Protein AF-A0A958UXH5-F1 (afdb_monomer_lite)

Structure (mmCIF, N/CA/C/O backbone):
data_AF-A0A958UXH5-F1
#
_entry.id   AF-A0A958UXH5-F1
#
loop_
_atom_site.group_PDB
_atom_site.id
_atom_site.type_symbol
_atom_site.label_atom_id
_atom_site.label_alt_id
_atom_site.label_comp_id
_atom_site.label_asym_id
_atom_site.label_entity_id
_atom_site.label_seq_id
_atom_site.pdbx_PDB_ins_code
_atom_site.Cartn_x
_atom_site.Cartn_y
_atom_site.Cartn_z
_atom_site.occupancy
_atom_site.B_iso_or_equiv
_atom_site.auth_seq_id
_atom_site.auth_comp_id
_atom_site.auth_asym_id
_atom_site.auth_atom_id
_atom_site.pdbx_PDB_model_num
ATOM 1 N N . MET A 1 1 ? 35.566 27.614 -68.441 1.00 49.62 1 MET A N 1
ATOM 2 C CA . MET A 1 1 ? 35.563 27.279 -67.000 1.00 49.62 1 MET A CA 1
ATOM 3 C C . MET A 1 1 ? 34.135 26.910 -66.611 1.00 49.62 1 MET A C 1
ATOM 5 O O . MET A 1 1 ? 33.295 27.803 -66.669 1.00 49.62 1 MET A O 1
ATOM 9 N N . PRO A 1 2 ? 33.798 25.640 -66.321 1.00 43.41 2 PRO A N 1
ATOM 10 C CA . PRO A 1 2 ? 32.441 25.297 -65.906 1.00 43.41 2 PRO A CA 1
ATOM 11 C C . PRO A 1 2 ? 32.243 25.670 -64.429 1.00 43.41 2 PRO A C 1
ATOM 13 O O . PRO A 1 2 ? 33.078 25.351 -63.585 1.00 43.41 2 PRO A O 1
ATOM 16 N N . ARG A 1 3 ? 31.158 26.390 -64.124 1.00 50.62 3 ARG A N 1
ATOM 17 C CA . ARG A 1 3 ? 30.741 26.720 -62.754 1.00 50.62 3 ARG A CA 1
ATOM 18 C C . ARG A 1 3 ? 29.982 25.526 -62.173 1.00 50.62 3 ARG A C 1
ATOM 20 O O . ARG A 1 3 ? 28.962 25.128 -62.726 1.00 50.62 3 ARG A O 1
ATOM 27 N N . PHE A 1 4 ? 30.488 24.961 -61.082 1.00 46.62 4 PHE A N 1
ATOM 28 C CA . PHE A 1 4 ? 29.853 23.871 -60.344 1.00 46.62 4 PHE A CA 1
ATOM 29 C C . PHE A 1 4 ? 28.930 24.479 -59.278 1.00 46.62 4 PHE A C 1
ATOM 31 O O . PHE A 1 4 ? 29.410 25.046 -58.299 1.00 46.62 4 PHE A O 1
ATOM 38 N N . ASN A 1 5 ? 27.612 24.427 -59.489 1.00 50.75 5 ASN A N 1
ATOM 39 C CA . ASN A 1 5 ? 26.636 24.825 -58.472 1.00 50.75 5 ASN A CA 1
ATOM 40 C C . ASN A 1 5 ? 26.414 23.647 -57.518 1.00 50.75 5 ASN A C 1
ATOM 42 O O . ASN A 1 5 ? 25.750 22.673 -57.871 1.00 50.75 5 ASN A O 1
ATOM 46 N N . LEU A 1 6 ? 26.969 23.746 -56.312 1.00 53.22 6 LEU A N 1
ATOM 47 C CA . LEU A 1 6 ? 26.721 22.801 -55.230 1.00 53.22 6 LEU A CA 1
ATOM 48 C C . LEU A 1 6 ? 25.401 23.174 -54.532 1.00 53.22 6 LEU A C 1
ATOM 50 O O . LEU A 1 6 ? 25.359 24.094 -53.720 1.00 53.22 6 LEU A O 1
ATOM 54 N N . LEU A 1 7 ? 24.317 22.474 -54.868 1.00 61.28 7 LEU A N 1
ATOM 55 C CA . LEU A 1 7 ? 23.075 22.484 -54.090 1.00 61.28 7 LEU A CA 1
ATOM 56 C C . LEU A 1 7 ? 23.259 21.562 -52.879 1.00 61.28 7 LEU A C 1
ATOM 58 O O . LEU A 1 7 ? 23.369 20.348 -53.034 1.00 61.28 7 LEU A O 1
ATOM 62 N N . LEU A 1 8 ? 23.320 22.146 -51.682 1.00 53.69 8 LEU A N 1
ATOM 63 C CA . LEU A 1 8 ? 23.383 21.420 -50.416 1.00 53.69 8 LEU A CA 1
ATOM 64 C C . LEU A 1 8 ? 21.949 21.042 -49.993 1.00 53.69 8 LEU A C 1
ATOM 66 O O . LEU A 1 8 ? 21.156 21.949 -49.730 1.00 53.69 8 LEU A O 1
ATOM 70 N N . PRO A 1 9 ? 21.567 19.753 -49.926 1.00 55.31 9 PRO A N 1
ATOM 71 C CA . PRO A 1 9 ? 20.266 19.385 -49.391 1.00 55.31 9 PRO A CA 1
ATOM 72 C C . PRO A 1 9 ? 20.286 19.614 -47.877 1.00 55.31 9 PRO A C 1
ATOM 74 O O . PRO A 1 9 ? 21.086 19.018 -47.154 1.00 55.31 9 PRO A O 1
ATOM 77 N N . LEU A 1 10 ? 19.405 20.491 -47.394 1.00 60.16 10 LEU A N 1
ATOM 78 C CA . LEU A 1 10 ? 19.125 20.640 -45.970 1.00 60.16 10 LEU A CA 1
ATOM 79 C C . LEU A 1 10 ? 18.370 19.380 -45.517 1.00 60.16 10 LEU A C 1
ATOM 81 O O . LEU A 1 10 ? 17.145 19.305 -45.594 1.00 60.16 10 LEU A O 1
ATOM 85 N N . PHE A 1 11 ? 19.106 18.355 -45.089 1.00 55.59 11 PHE A N 1
ATOM 86 C CA . PHE A 1 11 ? 18.525 17.241 -44.350 1.00 55.59 11 PHE A CA 1
ATOM 87 C C . PHE A 1 11 ? 18.108 17.769 -42.978 1.00 55.59 11 PHE A C 1
ATOM 89 O O . PHE A 1 11 ? 18.912 17.848 -42.053 1.00 55.59 11 PHE A O 1
ATOM 96 N N . PHE A 1 12 ? 16.843 18.172 -42.859 1.00 57.16 12 PHE A N 1
ATOM 97 C CA . PHE A 1 12 ? 16.210 18.399 -41.568 1.00 57.16 12 PHE A CA 1
ATOM 98 C C . PHE A 1 12 ? 16.009 17.022 -40.934 1.00 57.16 12 PHE A C 1
ATOM 100 O O . PHE A 1 12 ? 15.017 16.341 -41.181 1.00 57.16 12 PHE A O 1
ATOM 107 N N . THR A 1 13 ? 17.014 16.551 -40.200 1.00 53.03 13 THR A N 1
ATOM 108 C CA . THR A 1 13 ? 16.894 15.368 -39.353 1.00 53.03 13 THR A CA 1
ATOM 109 C C . THR A 1 13 ? 15.862 15.677 -38.282 1.00 53.03 13 THR A C 1
ATOM 111 O O . THR A 1 13 ? 16.102 16.504 -37.403 1.00 53.03 13 THR A O 1
ATOM 114 N N . TRP A 1 14 ? 14.705 15.029 -38.366 1.00 54.44 14 TRP A N 1
ATOM 115 C CA . TRP A 1 14 ? 13.745 14.994 -37.276 1.00 54.44 14 TRP A CA 1
ATOM 116 C C . TRP A 1 14 ? 14.419 14.233 -36.136 1.00 54.44 14 TRP A C 1
ATOM 118 O O . TRP A 1 14 ? 14.526 13.009 -36.177 1.00 54.44 14 TRP A O 1
ATOM 128 N N . ALA A 1 15 ? 14.953 14.957 -35.155 1.00 57.38 15 ALA A N 1
ATOM 129 C CA . ALA A 1 15 ? 15.371 14.350 -33.906 1.00 57.38 15 ALA A CA 1
ATOM 130 C C . ALA A 1 15 ? 14.108 13.799 -33.230 1.00 57.38 15 ALA A C 1
ATOM 132 O O . ALA A 1 15 ? 13.301 14.556 -32.691 1.00 57.38 15 ALA A O 1
ATOM 133 N N . LEU A 1 16 ? 13.904 12.483 -33.309 1.00 56.59 16 LEU A N 1
ATOM 134 C CA . LEU A 1 16 ? 12.972 11.778 -32.438 1.00 56.59 16 LEU A CA 1
ATOM 135 C C . LEU A 1 16 ? 13.601 11.782 -31.046 1.00 56.59 16 LEU A C 1
ATOM 137 O O . LEU A 1 16 ? 14.365 10.888 -30.692 1.00 56.59 16 LEU A O 1
ATOM 141 N N . PHE A 1 17 ? 13.342 12.831 -30.274 1.00 62.50 17 PHE A N 1
ATOM 142 C CA . PHE A 1 17 ? 13.563 12.760 -28.840 1.00 62.50 17 PHE A CA 1
ATOM 143 C C . PHE A 1 17 ? 12.568 11.726 -28.309 1.00 62.50 17 PHE A C 1
ATOM 145 O O . PHE A 1 17 ? 11.362 11.964 -28.356 1.00 62.50 17 PHE A O 1
ATOM 152 N N . ALA A 1 18 ? 13.052 10.569 -27.857 1.00 62.84 18 ALA A N 1
ATOM 153 C CA . ALA A 1 18 ? 12.250 9.711 -26.998 1.00 62.84 18 ALA A CA 1
ATOM 154 C C . ALA A 1 18 ? 11.927 10.538 -25.744 1.00 62.84 18 ALA A C 1
ATOM 156 O O . ALA A 1 18 ? 12.829 10.881 -24.981 1.00 62.84 18 ALA A O 1
ATOM 157 N N . GLN A 1 19 ? 10.675 10.971 -25.602 1.00 81.69 19 GLN A N 1
ATOM 158 C CA . GLN A 1 19 ? 10.204 11.555 -24.352 1.00 81.69 19 GLN A CA 1
ATOM 159 C C . GLN A 1 19 ? 9.716 10.414 -23.470 1.00 81.69 19 GLN A C 1
ATOM 161 O O . GLN A 1 19 ? 8.829 9.679 -23.908 1.00 81.69 19 GLN A O 1
ATOM 166 N N . ASN A 1 20 ? 10.286 10.309 -22.264 1.00 87.62 20 ASN A N 1
ATOM 167 C CA . ASN A 1 20 ? 9.786 9.411 -21.227 1.00 87.62 20 ASN A CA 1
ATOM 168 C C . ASN A 1 20 ? 8.326 9.751 -20.951 1.00 87.62 20 ASN A C 1
ATOM 170 O O . ASN A 1 20 ? 8.018 10.927 -20.713 1.00 87.62 20 ASN A O 1
ATOM 174 N N . GLN A 1 21 ? 7.436 8.770 -20.990 1.00 93.56 21 GLN A N 1
ATOM 175 C CA . GLN A 1 21 ? 6.051 8.991 -20.590 1.00 93.56 21 GLN A CA 1
ATOM 176 C C . GLN A 1 21 ? 5.919 8.687 -19.094 1.00 93.56 21 GLN A C 1
ATOM 178 O O . GLN A 1 21 ? 6.621 7.825 -18.583 1.00 93.56 21 GLN A O 1
ATOM 183 N N . PRO A 1 22 ? 5.129 9.463 -18.329 1.00 93.88 22 PRO A N 1
ATOM 184 C CA . PRO A 1 22 ? 4.923 9.152 -16.925 1.00 93.88 22 PRO A CA 1
ATOM 185 C C . PRO A 1 22 ? 3.925 7.994 -16.776 1.00 93.88 22 PRO A C 1
ATOM 187 O O . PRO A 1 22 ? 2.955 7.921 -17.546 1.00 93.88 22 PRO A O 1
ATOM 190 N N . PRO A 1 23 ? 4.068 7.174 -15.726 1.00 97.19 23 PRO A N 1
ATOM 191 C CA . PRO A 1 23 ? 3.129 6.104 -15.440 1.00 97.19 23 PRO A CA 1
ATOM 192 C C . PRO A 1 23 ? 1.756 6.659 -15.055 1.00 97.19 23 PRO A C 1
ATOM 194 O O . PRO A 1 23 ? 1.618 7.694 -14.396 1.00 97.19 23 PRO A O 1
ATOM 197 N N . VAL A 1 24 ? 0.711 5.915 -15.408 1.00 98.06 24 VAL A N 1
ATOM 198 C CA . VAL A 1 24 ? -0.672 6.179 -15.012 1.00 98.06 24 VAL A CA 1
ATOM 199 C C . VAL A 1 24 ? -1.095 5.165 -13.956 1.00 98.06 24 VAL A C 1
ATOM 201 O O . VAL A 1 24 ? -1.202 3.968 -14.226 1.00 98.06 24 VAL A O 1
ATOM 204 N N . VAL A 1 25 ? -1.391 5.659 -12.753 1.00 98.31 25 VAL A N 1
ATOM 205 C CA . VAL A 1 25 ? -1.928 4.858 -11.646 1.00 98.31 25 VAL A CA 1
ATOM 206 C C . VAL A 1 25 ? -3.446 4.981 -11.625 1.00 98.31 25 VAL A C 1
ATOM 208 O O . VAL A 1 25 ? -3.998 6.079 -11.557 1.00 98.31 25 VAL A O 1
ATOM 211 N N . THR A 1 26 ? -4.134 3.845 -11.657 1.00 98.19 26 THR A N 1
ATOM 212 C CA . THR A 1 26 ? -5.593 3.778 -11.544 1.00 98.19 26 THR A CA 1
ATOM 213 C C . THR A 1 26 ? -5.981 2.812 -10.444 1.00 98.19 26 THR A C 1
ATOM 215 O O . THR A 1 26 ? -5.372 1.760 -10.281 1.00 98.19 26 THR A O 1
ATOM 218 N N . GLY A 1 27 ? -7.014 3.158 -9.686 1.00 96.69 27 GLY A N 1
ATOM 219 C CA . GLY A 1 27 ? -7.553 2.275 -8.670 1.00 96.69 27 GLY A CA 1
ATOM 220 C C . GLY A 1 27 ? -8.963 2.671 -8.282 1.00 96.69 27 GLY A C 1
ATOM 221 O O . GLY A 1 27 ? -9.361 3.831 -8.409 1.00 96.69 27 GLY A O 1
ATOM 222 N N . SER A 1 28 ? -9.730 1.695 -7.820 1.00 96.56 28 SER A N 1
ATOM 223 C CA . SER A 1 28 ? -11.063 1.916 -7.279 1.00 96.56 28 SER A CA 1
ATOM 224 C C . SER A 1 28 ? -11.295 1.071 -6.032 1.00 96.56 28 SER A C 1
ATOM 226 O O . SER A 1 28 ? -10.590 0.101 -5.753 1.00 96.56 28 SER A O 1
ATOM 228 N N . GLY A 1 29 ? -12.294 1.486 -5.264 1.00 92.81 29 GLY A N 1
ATOM 229 C CA . GLY A 1 29 ? -12.713 0.855 -4.023 1.00 92.81 29 GLY A CA 1
ATOM 230 C C . GLY A 1 29 ? -14.154 1.253 -3.734 1.00 92.81 29 GLY A C 1
ATOM 231 O O . GLY A 1 29 ? -14.974 1.244 -4.647 1.00 92.81 29 GLY A O 1
ATOM 232 N N . ASN A 1 30 ? -14.435 1.673 -2.498 1.00 93.62 30 ASN A N 1
ATOM 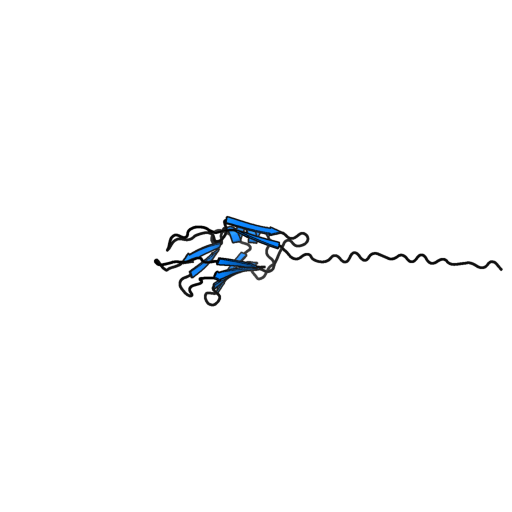233 C CA . ASN A 1 30 ? -15.769 1.975 -1.951 1.00 93.62 30 ASN A CA 1
ATOM 234 C C . ASN A 1 30 ? -16.508 0.742 -1.413 1.00 93.62 30 ASN A C 1
ATOM 236 O O . ASN A 1 30 ? -17.564 0.339 -1.897 1.00 93.62 30 ASN A O 1
ATOM 240 N N . GLN A 1 31 ? -15.914 0.138 -0.389 1.00 96.75 31 GLN A N 1
ATOM 241 C CA . GLN A 1 31 ? -16.443 -1.036 0.294 1.00 96.75 31 GLN A CA 1
ATOM 242 C C . GLN A 1 31 ? -16.945 -0.643 1.688 1.00 96.75 31 GLN A C 1
ATOM 244 O O . GLN A 1 31 ? -16.408 0.273 2.312 1.00 96.75 31 GLN A O 1
ATOM 249 N N . ALA A 1 32 ? -17.954 -1.352 2.195 1.00 97.25 32 ALA A N 1
ATOM 250 C CA . ALA A 1 32 ? -18.385 -1.195 3.579 1.00 97.25 32 ALA A CA 1
ATOM 251 C C . ALA A 1 32 ? -17.357 -1.832 4.525 1.00 97.25 32 ALA A C 1
ATOM 253 O O . ALA A 1 32 ? -16.949 -2.974 4.323 1.00 97.25 32 ALA A O 1
ATOM 254 N N . TYR A 1 33 ? -16.959 -1.102 5.566 1.00 97.50 33 TYR A N 1
ATOM 255 C CA . TYR A 1 33 ? -15.999 -1.582 6.556 1.00 97.50 33 TYR A CA 1
ATOM 256 C C . TYR A 1 33 ? -16.708 -2.105 7.809 1.00 97.50 33 TYR A C 1
ATOM 258 O O . TYR A 1 33 ? -17.522 -1.399 8.407 1.00 97.50 33 TYR A O 1
ATOM 266 N N . CYS A 1 34 ? -16.367 -3.324 8.230 1.00 97.19 34 CYS A N 1
ATOM 267 C CA . CYS A 1 34 ? -16.766 -3.863 9.526 1.00 97.19 34 CYS A CA 1
ATOM 268 C C . CYS A 1 34 ? -15.705 -3.490 10.577 1.00 97.19 34 CYS A C 1
ATOM 270 O O . CYS A 1 34 ? -14.543 -3.860 10.414 1.00 97.19 34 CYS A O 1
ATOM 272 N N . PRO A 1 35 ? -16.057 -2.778 11.665 1.00 96.62 35 PRO A N 1
ATOM 273 C CA . PRO A 1 35 ? -15.091 -2.442 12.707 1.00 96.62 35 PRO A CA 1
ATOM 274 C C . PRO A 1 35 ? -14.345 -3.671 13.237 1.00 96.62 35 PRO A C 1
ATOM 276 O O . PRO A 1 35 ? -14.919 -4.753 13.358 1.00 96.62 35 PRO A O 1
ATOM 279 N N . LEU A 1 36 ? -13.069 -3.476 13.582 1.00 97.38 36 LEU A N 1
ATOM 280 C CA . LEU A 1 36 ? -12.134 -4.503 14.060 1.00 97.38 36 LEU A CA 1
ATOM 281 C C . LEU A 1 36 ? -11.729 -5.583 13.034 1.00 97.38 36 LEU A C 1
ATOM 283 O O . LEU A 1 36 ? -10.883 -6.416 13.364 1.00 97.38 36 LEU A O 1
ATOM 287 N N . SER A 1 37 ? -12.251 -5.572 11.802 1.00 98.12 37 SER A N 1
ATOM 288 C CA . SER A 1 37 ? -11.817 -6.491 10.740 1.00 98.12 37 SER A CA 1
ATOM 289 C C . SER A 1 37 ? -10.692 -5.904 9.881 1.00 98.12 37 SER A C 1
ATOM 291 O O . SER A 1 37 ? -10.361 -4.725 9.973 1.00 98.12 37 SER A O 1
ATOM 293 N N . GLN A 1 38 ? -10.100 -6.732 9.021 1.00 98.50 38 GLN A N 1
ATOM 294 C CA . GLN A 1 38 ? -9.262 -6.266 7.914 1.00 98.50 38 GLN A CA 1
ATOM 295 C C . GLN A 1 38 ? -10.108 -6.167 6.642 1.00 98.50 38 GLN A C 1
ATOM 297 O O . GLN A 1 38 ? -11.058 -6.935 6.474 1.00 98.50 38 GLN A O 1
ATOM 302 N N . ILE A 1 39 ? -9.773 -5.229 5.758 1.00 98.56 39 ILE A N 1
ATOM 303 C CA . ILE A 1 39 ? -10.389 -5.108 4.432 1.00 98.56 39 ILE A CA 1
ATOM 304 C C . ILE A 1 39 ? -9.352 -4.644 3.399 1.00 98.56 39 ILE A C 1
ATOM 306 O O . ILE A 1 39 ? -8.591 -3.728 3.714 1.00 98.56 39 ILE A O 1
ATOM 310 N N . PRO A 1 40 ? -9.305 -5.215 2.181 1.00 98.56 40 PRO A N 1
ATOM 311 C CA . PRO A 1 40 ? -8.475 -4.683 1.101 1.00 98.56 40 PRO A CA 1
ATOM 312 C C . PRO A 1 40 ? -8.832 -3.230 0.787 1.00 98.56 40 PRO A C 1
ATOM 314 O O . PRO A 1 40 ? -10.011 -2.871 0.765 1.00 98.56 40 PRO A O 1
ATOM 317 N N . ILE A 1 41 ? -7.837 -2.383 0.524 1.00 98.44 41 ILE A N 1
ATOM 318 C CA . ILE A 1 41 ? -8.088 -0.959 0.237 1.00 98.44 41 ILE A CA 1
ATOM 319 C C . ILE A 1 41 ? -8.596 -0.707 -1.188 1.00 98.44 41 ILE A C 1
ATOM 321 O O . ILE A 1 41 ? -9.226 0.319 -1.447 1.00 98.44 41 ILE A O 1
ATOM 325 N N . VAL A 1 42 ? -8.346 -1.647 -2.100 1.00 98.50 42 VAL A N 1
ATOM 326 C CA . VAL A 1 42 ? -8.711 -1.576 -3.518 1.00 98.50 42 VAL A CA 1
ATOM 327 C C . VAL A 1 42 ? -9.519 -2.808 -3.917 1.00 98.50 42 VAL A C 1
ATOM 329 O O . VAL A 1 42 ? -9.296 -3.908 -3.419 1.00 98.50 42 VAL A O 1
ATOM 332 N N . THR A 1 43 ? -10.45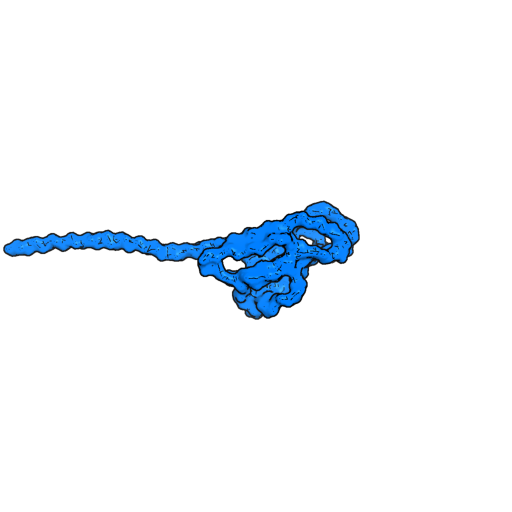6 -2.625 -4.842 1.00 98.25 43 THR A N 1
ATOM 333 C CA . THR A 1 43 ? -11.125 -3.715 -5.578 1.00 98.25 43 THR A CA 1
ATOM 334 C C . THR A 1 43 ? -10.654 -3.782 -7.026 1.00 98.25 43 THR A C 1
ATOM 336 O O . THR A 1 43 ? -10.787 -4.817 -7.679 1.00 98.25 43 THR A O 1
ATOM 339 N N . SER A 1 44 ? -10.067 -2.694 -7.528 1.00 98.31 44 SER A N 1
ATOM 340 C CA . SER A 1 44 ? -9.278 -2.684 -8.751 1.00 98.31 44 SER A CA 1
ATOM 341 C C . SER A 1 44 ? -8.063 -1.782 -8.587 1.00 98.31 44 SER A C 1
ATOM 343 O O . SER A 1 44 ? -8.157 -0.737 -7.940 1.00 98.31 44 SER A O 1
ATOM 345 N N . PHE A 1 45 ? -6.933 -2.182 -9.160 1.00 98.62 45 PHE A N 1
ATOM 346 C CA . PHE A 1 45 ? -5.723 -1.376 -9.190 1.00 98.62 45 PHE A CA 1
ATOM 347 C C . PHE A 1 45 ? -4.868 -1.754 -10.398 1.00 98.62 45 PHE A C 1
ATOM 349 O O . PHE A 1 45 ? -4.743 -2.932 -10.727 1.00 98.62 45 PHE A O 1
ATOM 356 N N . ASN A 1 46 ? -4.293 -0.757 -11.063 1.00 98.62 46 ASN A N 1
ATOM 357 C CA . ASN A 1 46 ? -3.381 -0.959 -12.177 1.00 98.62 46 ASN A CA 1
ATOM 358 C C . ASN A 1 46 ? -2.388 0.201 -12.301 1.00 98.62 46 ASN A C 1
ATOM 360 O O . ASN A 1 46 ? -2.742 1.360 -12.069 1.00 98.62 46 ASN A O 1
ATOM 364 N N . ILE A 1 47 ? -1.179 -0.125 -12.751 1.00 98.62 47 ILE A N 1
ATOM 365 C CA . ILE A 1 47 ? -0.152 0.826 -13.172 1.00 98.62 47 ILE A CA 1
ATOM 366 C C . ILE A 1 47 ? 0.094 0.566 -14.657 1.00 98.62 47 ILE A C 1
ATOM 368 O O . ILE A 1 47 ? 0.379 -0.566 -15.044 1.00 98.62 47 ILE A O 1
ATOM 372 N N . ALA A 1 48 ? -0.065 1.590 -15.489 1.00 97.75 48 ALA A N 1
ATOM 373 C CA . ALA A 1 48 ? 0.172 1.502 -16.923 1.00 97.75 48 ALA A CA 1
ATOM 374 C C . ALA A 1 48 ? 1.236 2.511 -17.336 1.00 97.75 48 ALA A C 1
ATOM 376 O O . ALA A 1 48 ? 1.087 3.702 -17.075 1.00 97.75 48 ALA A O 1
ATOM 377 N N . ASP A 1 49 ? 2.265 2.027 -18.015 1.00 97.31 49 ASP A N 1
ATOM 378 C CA . ASP A 1 49 ? 3.368 2.833 -18.513 1.00 97.31 49 ASP A CA 1
ATOM 379 C C . ASP A 1 49 ? 3.836 2.251 -19.867 1.00 97.31 49 ASP A C 1
ATOM 381 O O . ASP A 1 49 ? 3.973 1.025 -19.972 1.00 97.31 49 ASP A O 1
ATOM 385 N N . PRO A 1 50 ? 3.961 3.058 -20.938 1.00 95.75 50 PRO A N 1
ATOM 386 C CA . PRO A 1 50 ? 4.373 2.573 -22.256 1.00 95.75 50 PRO A CA 1
ATOM 387 C C . PRO A 1 50 ? 5.864 2.243 -22.403 1.00 95.75 50 PRO A C 1
ATOM 389 O O . PRO A 1 50 ? 6.210 1.506 -23.332 1.00 95.75 50 PRO A O 1
ATOM 392 N N . ASP A 1 51 ? 6.734 2.800 -21.562 1.00 95.75 51 ASP A N 1
ATOM 393 C CA . ASP A 1 51 ? 8.189 2.733 -21.724 1.00 95.75 51 ASP A CA 1
ATOM 394 C C . ASP A 1 51 ? 8.959 2.295 -20.471 1.00 95.75 51 ASP A C 1
ATOM 396 O O . ASP A 1 51 ? 10.052 1.740 -20.617 1.00 95.75 51 ASP A O 1
ATOM 400 N N . ASP A 1 52 ? 8.369 2.405 -19.281 1.00 95.75 52 ASP A N 1
ATOM 401 C CA . ASP A 1 52 ? 8.915 1.874 -18.032 1.00 95.75 52 ASP A CA 1
ATOM 402 C C . ASP A 1 52 ? 8.135 0.645 -17.525 1.00 95.75 52 ASP A C 1
ATOM 404 O O . ASP A 1 52 ? 6.970 0.407 -17.835 1.00 95.75 52 ASP A O 1
ATOM 408 N N . SER A 1 53 ? 8.791 -0.194 -16.719 1.00 97.44 53 SER A N 1
ATOM 409 C CA . SER A 1 53 ? 8.149 -1.367 -16.087 1.00 97.44 53 SER A CA 1
ATOM 410 C C . SER A 1 53 ? 8.434 -1.491 -14.593 1.00 97.44 53 SER A C 1
ATOM 412 O O . SER A 1 53 ? 7.996 -2.454 -13.952 1.00 97.44 53 SER A O 1
ATOM 414 N N . GLN A 1 54 ? 9.175 -0.533 -14.034 1.00 98.12 54 GLN A N 1
ATOM 415 C CA . GLN A 1 54 ? 9.644 -0.554 -12.657 1.00 98.12 54 GLN A CA 1
ATOM 416 C C . GLN A 1 54 ? 9.590 0.845 -12.030 1.00 98.12 54 GLN A C 1
ATOM 418 O O . GLN A 1 54 ? 9.615 1.850 -12.732 1.00 98.12 54 GLN A O 1
ATOM 423 N N . THR A 1 55 ? 9.550 0.917 -10.701 1.00 98.25 55 THR A N 1
ATOM 424 C CA . THR A 1 55 ? 9.701 2.168 -9.936 1.00 98.25 55 THR A CA 1
ATOM 425 C C . THR A 1 55 ? 10.448 1.915 -8.629 1.00 98.25 55 THR A C 1
ATOM 427 O O . THR A 1 55 ? 10.668 0.771 -8.236 1.00 98.25 55 THR A O 1
ATOM 430 N N . GLU A 1 56 ? 10.820 2.982 -7.935 1.00 98.00 56 GLU A N 1
ATOM 431 C CA . GLU A 1 56 ? 11.438 2.936 -6.612 1.00 98.00 56 GLU A CA 1
ATOM 432 C C . GLU A 1 56 ? 10.453 2.455 -5.534 1.00 98.00 56 GLU A C 1
ATOM 434 O O . GLU A 1 56 ? 10.808 1.623 -4.691 1.00 98.00 56 GLU A O 1
ATOM 439 N N . ALA A 1 57 ? 9.214 2.960 -5.555 1.00 98.50 57 ALA A N 1
ATOM 440 C CA . ALA A 1 57 ? 8.209 2.639 -4.549 1.00 98.50 57 ALA A CA 1
ATOM 441 C C . ALA A 1 57 ? 6.763 2.889 -5.013 1.00 98.50 57 ALA A C 1
ATOM 443 O O . ALA A 1 57 ? 6.503 3.552 -6.012 1.00 98.50 57 ALA A O 1
ATOM 444 N N . LEU A 1 58 ? 5.817 2.361 -4.235 1.00 98.81 58 LEU A N 1
ATOM 445 C CA . LEU A 1 58 ? 4.417 2.771 -4.203 1.00 98.81 58 LEU A CA 1
ATOM 446 C C . LEU A 1 58 ? 4.105 3.319 -2.805 1.00 98.81 58 LEU A C 1
ATOM 448 O O . LEU A 1 58 ? 4.303 2.643 -1.793 1.00 98.81 58 LEU A O 1
ATOM 452 N N . TYR A 1 59 ? 3.580 4.535 -2.754 1.00 98.75 59 TYR A N 1
ATOM 453 C CA . TYR A 1 59 ? 3.158 5.223 -1.543 1.00 98.75 59 TYR A CA 1
ATOM 454 C C . TYR A 1 59 ? 1.641 5.136 -1.412 1.00 98.75 59 TYR A C 1
ATOM 456 O O . TYR A 1 59 ? 0.902 5.540 -2.310 1.00 98.75 59 TYR A O 1
ATOM 464 N N . ILE A 1 60 ? 1.172 4.618 -0.280 1.00 98.81 60 ILE A N 1
ATOM 465 C CA . ILE A 1 60 ? -0.247 4.413 -0.003 1.00 98.81 60 ILE A CA 1
ATOM 466 C C . ILE A 1 60 ? -0.592 5.135 1.290 1.00 98.81 60 ILE A C 1
ATOM 468 O O . ILE A 1 60 ? -0.138 4.745 2.362 1.00 98.81 60 ILE A O 1
ATOM 472 N N . GLN A 1 61 ? -1.427 6.165 1.216 1.00 98.75 61 GLN A N 1
ATOM 473 C CA . GLN A 1 61 ? -1.781 6.980 2.376 1.00 98.75 61 GLN A CA 1
ATOM 474 C C . GLN A 1 61 ? -3.281 6.956 2.639 1.00 98.75 61 GLN A C 1
ATOM 476 O O . GLN A 1 61 ? -4.082 7.031 1.709 1.00 98.75 61 GLN A O 1
ATOM 481 N N . ILE A 1 62 ? -3.667 6.924 3.915 1.00 98.62 62 ILE A N 1
ATOM 482 C CA . ILE A 1 62 ? -5.031 7.240 4.349 1.00 98.62 62 ILE A CA 1
ATOM 483 C C . ILE A 1 62 ? -5.204 8.761 4.243 1.00 98.62 62 ILE A C 1
ATOM 485 O O . ILE A 1 62 ? -4.907 9.510 5.171 1.00 98.62 62 ILE A O 1
ATOM 489 N N . SER A 1 63 ? -5.627 9.225 3.070 1.00 98.06 63 SER A N 1
ATOM 490 C CA . SER A 1 63 ? -5.645 10.641 2.694 1.00 98.06 63 SER A CA 1
ATOM 491 C C . SER A 1 63 ? -6.774 11.441 3.346 1.00 98.06 63 SER A C 1
ATOM 493 O O . SER A 1 63 ? -6.680 12.662 3.454 1.00 98.06 63 SER A O 1
ATOM 495 N N . SER A 1 64 ? -7.830 10.772 3.816 1.00 98.06 64 SER A N 1
ATOM 496 C CA . SER A 1 64 ? -8.906 11.395 4.589 1.00 98.06 64 SER A CA 1
ATOM 497 C C . SER A 1 64 ? -9.434 10.456 5.662 1.00 98.06 64 SER A C 1
ATOM 499 O O . SER A 1 64 ? -9.527 9.243 5.461 1.00 98.06 64 SER A O 1
ATOM 501 N N . GLY A 1 65 ? -9.801 11.034 6.806 1.00 97.12 65 GLY A N 1
ATOM 502 C CA . GLY A 1 65 ? -10.379 10.304 7.930 1.00 97.12 65 GLY A CA 1
ATOM 503 C C . GLY A 1 65 ? -9.385 9.435 8.704 1.00 97.12 65 GLY A C 1
ATOM 504 O O . GLY A 1 65 ? -9.838 8.592 9.475 1.00 97.12 65 GLY A O 1
ATOM 505 N N . TYR A 1 66 ? -8.071 9.606 8.513 1.00 98.19 66 TYR A N 1
ATOM 506 C CA . TYR A 1 66 ? -7.043 8.908 9.291 1.00 98.19 66 TYR A CA 1
ATOM 507 C C . TYR A 1 66 ? -7.122 9.265 10.779 1.00 98.19 66 TYR A C 1
ATOM 509 O O . TYR A 1 66 ? -7.159 10.440 11.143 1.00 98.19 66 TYR A O 1
ATOM 517 N N . VAL A 1 67 ? -7.100 8.249 11.641 1.00 98.12 67 VAL A N 1
ATOM 518 C CA . VAL A 1 67 ? -7.009 8.406 13.092 1.00 98.12 67 VAL A CA 1
ATOM 519 C C . VAL A 1 67 ? -5.700 7.803 13.587 1.00 98.12 67 VAL A C 1
ATOM 521 O O . VAL A 1 67 ? -5.529 6.582 13.650 1.00 98.12 67 VAL A O 1
ATOM 524 N N . GLN A 1 68 ? -4.772 8.680 13.966 1.00 97.81 68 GLN A N 1
ATOM 525 C CA . GLN A 1 68 ? -3.448 8.290 14.434 1.00 97.81 68 GLN A CA 1
ATOM 526 C C . GLN A 1 68 ? -3.524 7.339 15.635 1.00 97.81 68 GLN A C 1
ATOM 528 O O . GLN A 1 68 ? -4.218 7.596 16.617 1.00 97.81 68 GLN A O 1
ATOM 533 N N . GLY A 1 69 ? -2.779 6.236 15.548 1.00 96.50 69 GLY A N 1
ATOM 534 C CA . GLY A 1 69 ? -2.700 5.221 16.602 1.00 96.50 69 GLY A CA 1
ATOM 535 C C . GLY A 1 69 ? -3.883 4.248 16.646 1.00 96.50 69 GLY A C 1
ATOM 536 O O . GLY A 1 69 ? -3.836 3.296 17.421 1.00 96.50 69 GLY A O 1
ATOM 537 N N . GLN A 1 70 ? -4.915 4.451 15.820 1.00 97.88 70 GLN A N 1
ATOM 538 C CA . GLN A 1 70 ? -6.038 3.517 15.685 1.00 97.88 70 GLN A CA 1
ATOM 539 C C . GLN A 1 70 ? -6.039 2.824 14.331 1.00 97.88 70 GLN A C 1
ATOM 541 O O . GLN A 1 70 ? -6.263 1.619 14.255 1.00 97.88 70 GLN A O 1
ATOM 546 N N . ASP A 1 71 ? -5.788 3.596 13.281 1.00 98.62 71 ASP A N 1
ATOM 547 C CA . ASP A 1 71 ? -5.813 3.128 11.908 1.00 98.62 71 ASP A CA 1
ATOM 548 C C . ASP A 1 71 ? -4.429 2.663 11.458 1.00 98.62 71 ASP A C 1
ATOM 550 O O . ASP A 1 71 ? -3.408 3.273 11.789 1.00 98.62 71 ASP A O 1
ATOM 554 N N . VAL A 1 72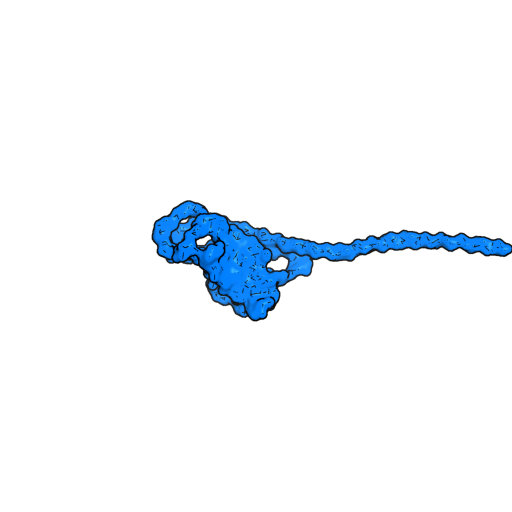 ? -4.403 1.601 10.660 1.00 98.75 72 VAL A N 1
ATOM 555 C CA . VAL A 1 72 ? -3.178 1.047 10.089 1.00 98.75 72 VAL A CA 1
ATOM 556 C C . VAL A 1 72 ? -3.433 0.515 8.681 1.00 98.75 72 VAL A C 1
ATOM 558 O O . VAL A 1 72 ? -4.504 -0.023 8.386 1.00 98.75 72 VAL A O 1
ATOM 561 N N . LEU A 1 73 ? -2.429 0.667 7.820 1.00 98.88 73 LEU A N 1
ATOM 562 C CA . LEU A 1 73 ? -2.311 -0.071 6.567 1.00 98.88 73 LEU A CA 1
ATOM 563 C C . LEU A 1 73 ? -1.235 -1.141 6.717 1.00 98.88 73 LEU A C 1
ATOM 565 O O . LEU A 1 73 ? -0.165 -0.877 7.268 1.00 98.88 73 LEU A O 1
ATOM 569 N N . MET A 1 74 ? -1.510 -2.340 6.218 1.00 98.69 74 MET A N 1
ATOM 570 C CA . MET A 1 74 ? -0.588 -3.472 6.280 1.00 98.69 74 MET A CA 1
ATOM 571 C C . MET A 1 74 ? -0.567 -4.188 4.937 1.00 98.69 74 MET A C 1
ATOM 573 O O . MET A 1 74 ? -1.618 -4.369 4.330 1.00 98.69 74 MET A O 1
ATOM 577 N N . LEU A 1 75 ? 0.612 -4.628 4.503 1.00 98.81 75 LEU A N 1
ATOM 578 C CA . LEU A 1 75 ? 0.734 -5.591 3.413 1.00 98.81 75 LEU A CA 1
ATOM 579 C C . LEU A 1 75 ? 0.600 -7.001 3.997 1.00 98.81 75 LEU A C 1
ATOM 581 O O . LEU A 1 75 ? 1.354 -7.356 4.905 1.00 98.81 75 LEU A O 1
ATOM 585 N N . VAL A 1 76 ? -0.352 -7.788 3.497 1.00 98.62 76 VAL A N 1
ATOM 586 C CA . VAL A 1 76 ? -0.485 -9.213 3.841 1.00 98.62 76 VAL A CA 1
ATOM 587 C C . VAL A 1 76 ? -0.041 -10.099 2.671 1.00 98.62 76 VAL A C 1
ATOM 589 O O . VAL A 1 76 ? 0.369 -9.606 1.625 1.00 98.62 76 VAL A O 1
ATOM 592 N N . GLY A 1 77 ? -0.069 -11.421 2.853 1.00 97.56 77 GLY A N 1
ATOM 593 C CA . GLY A 1 77 ? 0.353 -12.361 1.812 1.00 97.56 77 GLY A CA 1
ATOM 594 C C . GLY A 1 77 ? 1.875 -12.470 1.669 1.00 97.56 77 GLY A C 1
ATOM 595 O O . GLY A 1 77 ? 2.622 -12.224 2.617 1.00 97.56 77 GLY A O 1
ATOM 596 N N . SER A 1 78 ? 2.336 -12.915 0.497 1.00 97.88 78 SER A N 1
ATOM 597 C CA . SER A 1 78 ? 3.757 -13.141 0.207 1.00 97.88 78 SER A CA 1
ATOM 598 C C . SER A 1 78 ? 4.197 -12.323 -1.002 1.00 97.88 78 SER A C 1
ATOM 600 O O . SER A 1 78 ? 3.767 -12.589 -2.119 1.00 97.88 78 SER A O 1
ATOM 602 N N . HIS A 1 79 ? 5.093 -11.363 -0.758 1.00 98.38 79 HIS A N 1
ATOM 603 C CA . HIS A 1 79 ? 5.637 -10.443 -1.761 1.00 98.38 79 HIS A CA 1
ATOM 604 C C . HIS A 1 79 ? 7.166 -10.371 -1.609 1.00 98.38 79 HIS A C 1
ATOM 606 O O . HIS A 1 79 ? 7.682 -9.428 -1.015 1.00 98.38 79 HIS A O 1
ATOM 612 N N . PRO A 1 80 ? 7.921 -11.392 -2.061 1.00 98.00 80 PRO A N 1
ATOM 613 C CA . PRO A 1 80 ? 9.337 -11.568 -1.709 1.00 98.00 80 PRO A CA 1
ATOM 614 C C . PRO A 1 80 ? 10.272 -10.477 -2.253 1.00 98.00 80 PRO A C 1
ATOM 616 O O . PRO A 1 80 ? 11.399 -10.355 -1.778 1.00 98.00 80 PRO A O 1
ATOM 619 N N . THR A 1 81 ? 9.828 -9.699 -3.242 1.00 97.81 81 THR A N 1
ATOM 620 C CA . THR A 1 81 ? 10.578 -8.584 -3.838 1.00 97.81 81 THR A CA 1
ATOM 621 C C . THR A 1 81 ? 10.279 -7.237 -3.173 1.00 97.81 81 THR A C 1
ATOM 623 O O . THR A 1 81 ? 10.992 -6.269 -3.439 1.00 97.81 81 THR A O 1
ATOM 626 N N . ILE A 1 82 ? 9.286 -7.167 -2.275 1.00 98.69 82 ILE A N 1
ATOM 627 C CA . ILE A 1 82 ? 8.764 -5.924 -1.692 1.00 98.69 82 ILE A CA 1
ATOM 628 C C . ILE A 1 82 ? 8.999 -5.875 -0.178 1.00 98.69 82 ILE A C 1
ATOM 630 O O . ILE A 1 82 ? 8.768 -6.831 0.557 1.00 98.69 82 ILE A O 1
ATOM 634 N N . THR A 1 83 ? 9.420 -4.710 0.303 1.00 98.50 83 THR A N 1
ATOM 635 C CA . THR A 1 83 ? 9.445 -4.320 1.713 1.00 98.50 83 THR A CA 1
ATOM 636 C C . THR A 1 83 ? 8.331 -3.309 1.972 1.00 98.50 83 THR A C 1
ATOM 638 O O . THR A 1 83 ? 8.193 -2.339 1.234 1.00 98.50 83 THR A O 1
ATOM 641 N N . ALA A 1 84 ? 7.554 -3.514 3.037 1.00 98.69 84 ALA A N 1
ATOM 642 C CA . ALA A 1 84 ? 6.479 -2.613 3.444 1.00 98.69 84 ALA A CA 1
ATOM 643 C C . ALA A 1 84 ? 6.860 -1.850 4.725 1.00 98.69 84 ALA A C 1
ATOM 645 O O . ALA A 1 84 ? 7.195 -2.464 5.738 1.00 98.69 84 ALA A O 1
ATOM 646 N N . THR A 1 85 ? 6.791 -0.517 4.698 1.00 98.56 85 THR A N 1
ATOM 647 C CA . THR A 1 85 ? 7.134 0.351 5.839 1.00 98.56 85 THR A CA 1
ATOM 648 C C . THR A 1 85 ? 5.969 1.268 6.197 1.00 98.56 85 THR A C 1
ATOM 650 O O . THR A 1 85 ? 5.594 2.134 5.410 1.00 98.56 85 THR A O 1
ATOM 653 N N . TRP A 1 86 ? 5.400 1.098 7.393 1.00 98.69 86 TRP A N 1
ATOM 654 C CA . TRP A 1 86 ? 4.307 1.932 7.906 1.00 98.69 86 TRP A CA 1
ATOM 655 C C . TRP A 1 86 ? 4.824 3.132 8.705 1.00 98.69 86 TRP A C 1
ATOM 657 O O . TRP A 1 86 ? 5.637 2.989 9.619 1.00 98.69 86 TRP A O 1
ATOM 667 N N . SER A 1 87 ? 4.278 4.312 8.418 1.00 98.38 87 SER A N 1
ATOM 668 C CA . SER A 1 87 ? 4.460 5.538 9.189 1.00 98.38 87 SER A CA 1
ATOM 669 C C . SER A 1 87 ? 3.151 5.933 9.864 1.00 98.38 87 SER A C 1
ATOM 671 O O . SER A 1 87 ? 2.261 6.522 9.248 1.00 98.38 87 SER A O 1
ATOM 673 N N . SER A 1 88 ? 3.050 5.682 11.172 1.00 98.06 88 SER A N 1
ATOM 674 C CA . SER A 1 88 ? 1.885 6.090 11.967 1.00 98.06 88 SER A CA 1
ATOM 675 C C . SER A 1 88 ? 1.754 7.610 12.102 1.00 98.06 88 SER A C 1
ATOM 677 O O . SER A 1 88 ? 0.672 8.113 12.394 1.00 98.06 88 SER A O 1
ATOM 679 N N . GLN A 1 89 ? 2.829 8.371 11.892 1.00 97.69 89 GLN A N 1
ATOM 680 C CA . GLN A 1 89 ? 2.763 9.834 11.904 1.00 97.69 89 GLN A CA 1
ATOM 681 C C . GLN A 1 89 ? 2.095 10.378 10.641 1.00 97.69 89 GLN A C 1
ATOM 683 O O . GLN A 1 89 ? 1.358 11.354 10.716 1.00 97.69 89 GLN A O 1
ATOM 688 N N . GLN A 1 90 ? 2.328 9.736 9.497 1.00 96.69 90 GLN A N 1
ATOM 689 C CA . GLN A 1 90 ? 1.818 10.196 8.203 1.00 96.69 90 GLN A CA 1
ATOM 690 C C . GLN A 1 90 ? 0.546 9.458 7.762 1.00 96.69 90 GLN A C 1
ATOM 692 O O . GLN A 1 90 ? -0.121 9.902 6.829 1.00 96.69 90 GLN A O 1
ATOM 697 N N . GLY A 1 91 ? 0.212 8.335 8.408 1.00 98.50 91 GLY A N 1
ATOM 698 C CA . GLY A 1 91 ? -0.863 7.454 7.958 1.00 98.50 91 GLY A CA 1
ATOM 699 C C . GLY A 1 91 ? -0.541 6.812 6.608 1.00 98.50 91 GLY A C 1
ATOM 700 O O . GLY A 1 91 ? -1.436 6.666 5.777 1.00 98.50 91 GLY A O 1
ATOM 701 N N . SER A 1 92 ? 0.739 6.506 6.371 1.00 98.56 92 SER A N 1
ATOM 702 C CA . SER A 1 92 ? 1.267 6.103 5.064 1.00 98.56 92 SER A CA 1
ATOM 703 C C . SER A 1 92 ? 2.041 4.790 5.137 1.00 98.56 92 SER A C 1
ATOM 705 O O . SER A 1 92 ? 2.858 4.594 6.039 1.00 98.56 92 SER A O 1
ATOM 707 N N . LEU A 1 93 ? 1.779 3.900 4.184 1.00 98.88 93 LEU A N 1
ATOM 708 C CA . LEU A 1 93 ? 2.502 2.663 3.925 1.00 98.88 93 LEU A CA 1
ATOM 709 C C . LEU A 1 93 ? 3.318 2.836 2.643 1.00 98.88 93 LEU A C 1
ATOM 711 O O . LEU A 1 93 ? 2.762 3.149 1.592 1.00 98.88 93 LEU A O 1
ATOM 715 N N . VAL A 1 94 ? 4.623 2.604 2.728 1.00 98.81 94 VAL A N 1
ATOM 716 C CA . VAL A 1 94 ? 5.523 2.608 1.570 1.00 98.81 94 VAL A CA 1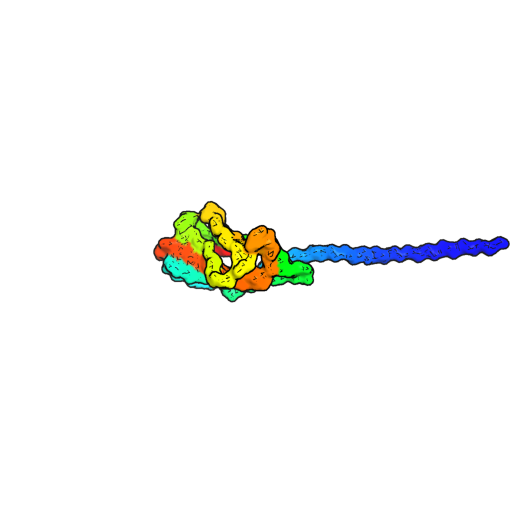
ATOM 717 C C . VAL A 1 94 ? 5.852 1.171 1.204 1.00 98.81 94 VAL A C 1
ATOM 719 O O . VAL A 1 94 ? 6.339 0.427 2.055 1.00 98.81 94 VAL A O 1
ATOM 722 N N . LEU A 1 95 ? 5.591 0.792 -0.044 1.00 98.81 95 LEU A N 1
ATOM 723 C CA . LEU A 1 95 ? 6.013 -0.474 -0.634 1.00 98.81 95 LEU A CA 1
ATOM 724 C C . LEU A 1 95 ? 7.213 -0.204 -1.540 1.00 98.81 95 LEU A C 1
ATOM 726 O O . LEU A 1 95 ? 7.063 0.462 -2.557 1.00 98.81 95 LEU A O 1
ATOM 730 N N . SER A 1 96 ? 8.394 -0.693 -1.181 1.00 98.62 96 SER A N 1
ATOM 731 C CA . SER A 1 96 ? 9.634 -0.482 -1.942 1.00 98.62 96 SER A CA 1
ATOM 732 C C . SER A 1 96 ? 10.369 -1.794 -2.185 1.00 98.62 96 SER A C 1
ATOM 734 O O . SER A 1 96 ? 10.040 -2.817 -1.585 1.00 98.62 96 SER A O 1
ATOM 736 N N . GLY A 1 97 ? 11.373 -1.797 -3.060 1.00 98.25 97 GLY A N 1
ATOM 737 C CA . GLY A 1 97 ? 12.138 -3.011 -3.324 1.00 98.25 97 GLY A CA 1
ATOM 738 C C . GLY A 1 97 ? 13.036 -3.398 -2.160 1.00 98.25 97 GLY A C 1
ATOM 739 O O . GLY A 1 97 ? 13.597 -2.551 -1.456 1.00 98.25 97 GLY A O 1
ATOM 740 N N . VAL A 1 98 ? 13.205 -4.705 -1.963 1.00 97.88 98 VAL A N 1
ATOM 741 C CA . VAL A 1 98 ? 14.145 -5.239 -0.969 1.00 97.88 98 VAL A CA 1
ATOM 742 C C . VAL A 1 98 ? 15.544 -4.674 -1.226 1.00 97.88 98 VAL A C 1
ATOM 744 O O . VAL A 1 98 ? 16.062 -4.724 -2.340 1.00 97.88 98 VAL A O 1
ATOM 747 N N . GLY A 1 99 ? 16.159 -4.112 -0.184 1.00 96.00 99 GLY A N 1
ATOM 748 C CA . GLY A 1 99 ? 17.496 -3.518 -0.277 1.00 96.00 99 GLY A CA 1
ATOM 749 C C . GLY A 1 99 ? 17.577 -2.238 -1.119 1.00 96.00 99 GLY A C 1
ATOM 750 O O . GLY A 1 99 ? 18.682 -1.848 -1.483 1.00 96.00 99 GLY A O 1
ATOM 751 N N . GLY A 1 100 ? 16.446 -1.591 -1.428 1.00 94.06 100 GLY A N 1
ATOM 752 C CA . GLY A 1 100 ? 16.403 -0.375 -2.248 1.00 94.06 100 GLY A CA 1
ATOM 753 C C . GLY A 1 100 ? 16.447 -0.630 -3.757 1.00 94.06 100 GLY A C 1
ATOM 754 O O . GLY A 1 100 ? 16.742 0.286 -4.517 1.00 94.06 100 GLY A O 1
ATOM 755 N N . ALA A 1 101 ? 16.190 -1.865 -4.195 1.00 97.69 101 ALA A N 1
ATOM 756 C CA . ALA A 1 101 ? 16.032 -2.181 -5.611 1.00 97.69 101 ALA A CA 1
ATOM 757 C C . ALA A 1 101 ? 14.768 -1.528 -6.203 1.00 97.69 101 ALA A C 1
ATOM 759 O O . ALA A 1 101 ? 13.812 -1.241 -5.482 1.00 97.69 101 ALA A O 1
ATOM 760 N N . LEU A 1 102 ? 14.745 -1.358 -7.527 1.00 98.19 102 LEU A N 1
ATOM 761 C CA . LEU A 1 102 ? 13.507 -1.051 -8.244 1.00 98.19 102 LEU A CA 1
ATOM 762 C C . LEU A 1 102 ? 12.549 -2.251 -8.185 1.00 98.19 102 LEU A C 1
ATOM 764 O O . LEU A 1 102 ? 12.983 -3.406 -8.172 1.00 98.19 102 LEU A O 1
ATOM 768 N N . VAL A 1 103 ? 11.248 -1.976 -8.173 1.00 98.31 103 VAL A N 1
ATOM 769 C CA . VAL A 1 103 ? 10.174 -2.975 -8.114 1.00 98.31 103 VAL A CA 1
ATOM 770 C C . VAL A 1 103 ? 9.412 -2.990 -9.423 1.00 98.31 103 VAL A C 1
ATOM 772 O O . VAL A 1 103 ? 9.034 -1.934 -9.924 1.00 98.31 103 VAL A O 1
ATOM 775 N N . ASN A 1 104 ? 9.131 -4.182 -9.948 1.00 98.56 104 ASN A N 1
ATOM 776 C CA . ASN A 1 104 ? 8.264 -4.331 -11.113 1.00 98.56 104 ASN A CA 1
ATOM 777 C C . ASN A 1 104 ? 6.843 -3.849 -10.808 1.00 98.56 104 ASN A C 1
ATOM 779 O O . ASN A 1 104 ? 6.284 -4.160 -9.753 1.00 98.56 104 ASN A O 1
ATOM 783 N N . TYR A 1 105 ? 6.203 -3.194 -11.776 1.00 98.69 105 TYR A N 1
ATOM 784 C CA . TYR A 1 105 ? 4.798 -2.806 -11.647 1.00 98.69 105 TYR A CA 1
ATOM 785 C C . TYR A 1 105 ? 3.875 -4.000 -11.409 1.00 98.69 105 TYR A C 1
ATOM 787 O O . TYR A 1 105 ? 2.945 -3.880 -10.622 1.00 98.69 105 TYR A O 1
ATOM 795 N N . SER A 1 106 ? 4.149 -5.166 -12.003 1.00 98.62 106 SER A N 1
ATOM 796 C CA . SER A 1 106 ? 3.373 -6.389 -11.748 1.00 98.62 106 SER A CA 1
ATOM 797 C C . SER A 1 106 ? 3.374 -6.796 -10.273 1.00 98.62 106 SER A C 1
ATOM 799 O O . SER A 1 106 ? 2.335 -7.195 -9.747 1.00 98.62 106 SER A O 1
ATOM 801 N N . ASP A 1 107 ? 4.521 -6.661 -9.604 1.00 98.75 107 ASP A N 1
ATOM 802 C CA . ASP A 1 107 ? 4.681 -7.030 -8.197 1.00 98.75 107 ASP A CA 1
ATOM 803 C C . ASP A 1 107 ? 3.970 -6.001 -7.308 1.00 98.75 107 ASP A C 1
ATOM 805 O O . ASP A 1 107 ? 3.254 -6.376 -6.382 1.00 98.75 107 ASP A O 1
ATOM 809 N N . LEU A 1 108 ? 4.091 -4.705 -7.625 1.00 98.81 108 LEU A N 1
ATOM 810 C CA . LEU A 1 108 ? 3.365 -3.641 -6.919 1.00 98.81 108 LEU A CA 1
ATOM 811 C C . LEU A 1 108 ? 1.851 -3.740 -7.108 1.00 98.81 108 LEU A C 1
ATOM 813 O O . LEU A 1 108 ? 1.110 -3.486 -6.162 1.00 98.81 108 LEU A O 1
ATOM 817 N N . ILE A 1 109 ? 1.382 -4.120 -8.300 1.00 98.81 109 ILE A N 1
ATOM 818 C CA . ILE A 1 109 ? -0.042 -4.343 -8.564 1.00 98.81 109 ILE A CA 1
ATOM 819 C C . ILE A 1 109 ? -0.547 -5.487 -7.689 1.00 98.81 109 ILE A C 1
ATOM 821 O O . ILE A 1 109 ? -1.535 -5.303 -6.981 1.00 98.81 109 ILE A O 1
ATOM 825 N N . ALA A 1 110 ? 0.146 -6.631 -7.677 1.00 98.81 110 ALA A N 1
ATOM 826 C CA . ALA A 1 110 ? -0.210 -7.757 -6.815 1.00 98.81 110 ALA A CA 1
ATOM 827 C C . ALA A 1 110 ? -0.208 -7.361 -5.328 1.00 98.81 110 ALA A C 1
ATOM 829 O O . ALA A 1 110 ? -1.162 -7.656 -4.612 1.00 98.81 110 ALA A O 1
ATOM 830 N N . ALA A 1 111 ? 0.813 -6.631 -4.878 1.00 98.81 111 ALA A N 1
ATOM 831 C CA . ALA A 1 111 ? 0.909 -6.167 -3.500 1.00 98.81 111 ALA A CA 1
ATOM 832 C C . ALA A 1 111 ? -0.201 -5.182 -3.122 1.00 98.81 111 ALA A C 1
ATOM 834 O O . ALA A 1 111 ? -0.750 -5.288 -2.031 1.00 98.81 111 ALA A O 1
ATOM 835 N N . ALA A 1 112 ? -0.584 -4.259 -4.007 1.00 98.75 112 ALA A N 1
ATOM 836 C CA . ALA A 1 112 ? -1.647 -3.293 -3.738 1.00 98.75 112 ALA A CA 1
ATOM 837 C C . ALA A 1 112 ? -3.002 -3.968 -3.461 1.00 98.75 112 ALA A C 1
ATOM 839 O O . ALA A 1 112 ? -3.734 -3.507 -2.584 1.00 98.75 112 ALA A O 1
ATOM 840 N N . TYR A 1 113 ? -3.316 -5.076 -4.146 1.00 98.69 113 TYR A N 1
ATOM 841 C CA . TYR A 1 113 ? -4.512 -5.884 -3.861 1.00 98.69 113 TYR A CA 1
ATOM 842 C C . TYR A 1 113 ? -4.485 -6.534 -2.468 1.00 98.69 113 TYR A C 1
ATOM 844 O O . TYR A 1 113 ? -5.544 -6.737 -1.874 1.00 98.69 113 TYR A O 1
ATOM 852 N N . ASP A 1 114 ? -3.293 -6.794 -1.932 1.00 98.88 114 ASP A N 1
ATOM 853 C CA . ASP A 1 114 ? -3.077 -7.378 -0.606 1.00 98.88 114 ASP A CA 1
ATOM 854 C C . ASP A 1 114 ? -2.795 -6.326 0.481 1.00 98.88 114 ASP A C 1
ATOM 856 O O . ASP A 1 114 ? -2.522 -6.671 1.635 1.00 98.88 114 ASP A O 1
ATOM 860 N N . VAL A 1 115 ? -2.866 -5.029 0.164 1.00 98.88 115 VAL A N 1
ATOM 861 C CA . VAL A 1 115 ? -2.833 -3.994 1.199 1.00 98.88 115 VAL A CA 1
ATOM 862 C C . VAL A 1 115 ? -4.201 -3.898 1.851 1.00 98.88 115 VAL A C 1
ATOM 864 O O . VAL A 1 115 ? -5.213 -3.605 1.211 1.00 98.88 115 VAL A O 1
ATOM 867 N N . VAL A 1 116 ? -4.219 -4.102 3.164 1.00 98.81 116 VAL A N 1
ATOM 868 C CA . VAL A 1 116 ? -5.430 -4.055 3.975 1.00 98.81 116 VAL A CA 1
ATOM 869 C C . VAL A 1 116 ? -5.427 -2.863 4.916 1.00 98.81 116 VAL A C 1
ATOM 871 O O . VAL A 1 116 ? -4.408 -2.497 5.503 1.00 98.81 116 VAL A O 1
ATOM 874 N N . PHE A 1 117 ? -6.608 -2.284 5.091 1.00 98.75 117 PHE A N 1
ATOM 875 C CA . PHE A 1 117 ? -6.918 -1.352 6.158 1.00 98.75 117 PHE A CA 1
ATOM 876 C C . PHE A 1 117 ? -7.462 -2.103 7.376 1.00 98.75 117 PHE A C 1
ATOM 878 O O . PHE A 1 117 ? -8.268 -3.029 7.242 1.00 98.75 117 PHE A O 1
ATOM 885 N N . GLN A 1 118 ? -7.065 -1.656 8.566 1.00 98.62 118 GLN A N 1
ATOM 886 C CA . GLN A 1 118 ? -7.689 -2.029 9.830 1.00 98.62 118 GLN A CA 1
ATOM 887 C C . GLN A 1 118 ? -7.716 -0.828 10.776 1.00 98.62 118 GLN A C 1
ATOM 889 O O . GLN A 1 118 ? -6.797 -0.012 10.804 1.00 98.62 118 GLN A O 1
ATOM 894 N N . SER A 1 119 ? -8.763 -0.760 11.592 1.00 98.44 119 SER A N 1
ATOM 895 C CA . SER A 1 119 ? -8.864 0.147 12.733 1.00 98.44 119 SER A CA 1
ATOM 896 C C . SER A 1 119 ? -9.071 -0.648 14.014 1.00 98.44 119 SER A C 1
ATOM 898 O O . SER A 1 119 ? -9.890 -1.571 14.042 1.00 98.44 119 SER A O 1
ATOM 900 N N . SER A 1 120 ? -8.376 -0.267 15.085 1.00 98.12 120 SER A N 1
ATOM 901 C CA . SER A 1 120 ? -8.566 -0.835 16.427 1.00 98.12 120 SER A CA 1
ATOM 902 C C . SER A 1 120 ? -9.797 -0.284 17.161 1.00 98.12 120 SER A C 1
ATOM 904 O O . SER A 1 120 ? -10.140 -0.765 18.241 1.00 98.12 120 SER A O 1
ATOM 906 N N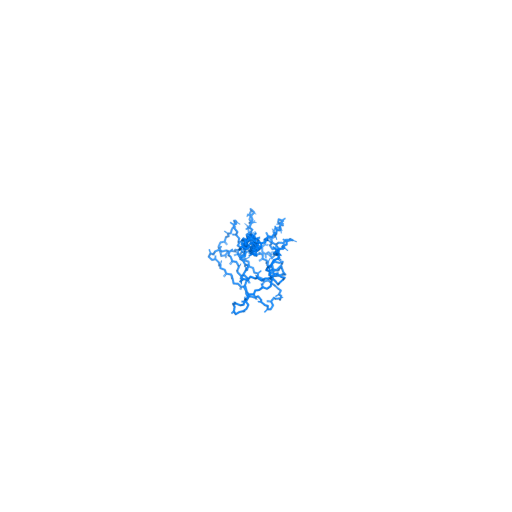 . SER A 1 121 ? -10.486 0.708 16.589 1.00 97.56 121 SER A N 1
ATOM 907 C CA . SER A 1 121 ? -11.717 1.268 17.148 1.00 97.56 121 SER A CA 1
ATOM 908 C C . SER A 1 121 ? -12.945 0.446 16.747 1.00 97.56 121 SER A C 1
ATOM 910 O O . SER A 1 121 ? -13.137 0.119 15.577 1.00 97.56 121 SER A O 1
ATOM 912 N N . ALA A 1 122 ? -13.826 0.157 17.708 1.00 96.62 122 ALA A N 1
ATOM 913 C CA . ALA A 1 122 ? -15.140 -0.438 17.438 1.00 96.62 122 ALA A CA 1
ATOM 914 C C . ALA A 1 122 ? -16.168 0.591 16.925 1.00 96.62 122 ALA A C 1
ATOM 916 O O . ALA A 1 122 ? -17.208 0.217 16.390 1.00 96.62 122 ALA A O 1
ATOM 917 N N . SER A 1 123 ? -15.868 1.884 17.069 1.00 94.69 123 SER A N 1
ATOM 918 C CA . S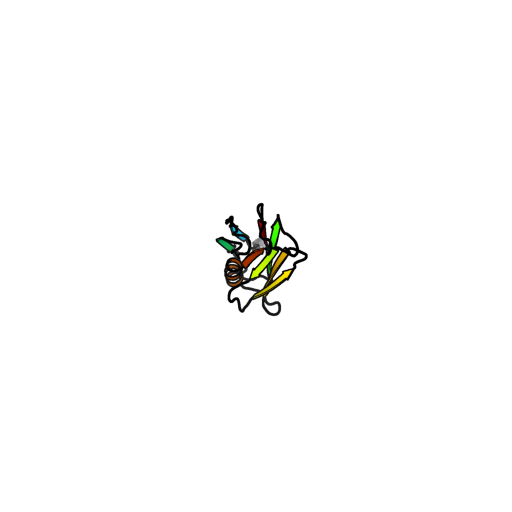ER A 1 123 ? -16.779 2.997 16.776 1.00 94.69 123 SER A CA 1
ATOM 919 C C . SER A 1 123 ? -16.335 3.783 15.540 1.00 94.69 123 SER A C 1
ATOM 921 O O . SER A 1 123 ? -16.384 5.014 15.524 1.00 94.69 123 SER A O 1
ATOM 923 N N . VAL A 1 124 ? -15.848 3.088 14.508 1.00 94.56 124 VAL A N 1
ATOM 924 C CA . VAL A 1 124 ? -15.477 3.728 13.238 1.00 94.56 124 VAL A CA 1
ATOM 925 C C . VAL A 1 124 ? -16.729 4.268 12.553 1.00 94.56 124 VAL A C 1
ATOM 927 O O . VAL A 1 124 ? -17.753 3.594 12.473 1.00 94.56 124 VAL A O 1
ATOM 930 N N . SER A 1 125 ? -16.642 5.496 12.051 1.00 92.12 125 SER A N 1
ATOM 931 C CA . SER A 1 125 ? -17.709 6.156 11.303 1.00 92.12 125 SER A CA 1
ATOM 932 C C . SER A 1 125 ? -17.121 7.043 10.205 1.00 92.12 125 SER A C 1
ATOM 934 O O . SER A 1 125 ? -15.923 7.336 10.203 1.00 92.12 125 SER A O 1
ATOM 936 N N . GLY A 1 126 ? -17.968 7.464 9.265 1.00 94.75 126 GLY A N 1
ATOM 937 C CA . GLY A 1 126 ? -17.559 8.288 8.129 1.00 94.75 126 GLY A CA 1
ATOM 938 C C . GLY A 1 126 ? -16.878 7.498 7.009 1.00 94.75 126 GLY A C 1
ATOM 939 O O . GLY A 1 126 ? -16.826 6.270 7.020 1.00 94.75 126 GLY A O 1
ATOM 940 N N . THR A 1 127 ? -16.391 8.226 6.004 1.00 96.00 127 THR A N 1
ATOM 941 C CA . THR A 1 127 ? -15.649 7.668 4.865 1.00 96.00 127 THR A CA 1
ATOM 942 C C . THR A 1 127 ? -14.158 7.903 5.060 1.00 96.00 127 THR A C 1
ATOM 944 O O . THR A 1 127 ? -13.752 9.008 5.420 1.00 96.00 127 THR A O 1
ATOM 947 N N . LYS A 1 128 ? -13.349 6.878 4.782 1.00 97.56 128 LYS A N 1
ATOM 948 C CA . LYS A 1 128 ? -11.895 7.001 4.653 1.00 97.56 128 LYS A CA 1
ATOM 949 C C . LYS A 1 128 ? -11.527 6.886 3.184 1.00 97.56 128 LYS A C 1
ATOM 951 O O . LYS A 1 128 ? -12.095 6.062 2.469 1.00 97.56 128 LYS A O 1
ATOM 956 N N . THR A 1 129 ? -10.598 7.720 2.741 1.00 98.00 129 THR A N 1
ATOM 957 C CA . THR A 1 129 ? -10.086 7.687 1.368 1.00 98.00 129 THR A CA 1
ATOM 958 C C . THR A 1 129 ? -8.612 7.348 1.382 1.00 98.00 129 THR A C 1
ATOM 960 O O . THR A 1 129 ? -7.906 7.673 2.338 1.00 98.00 129 THR A O 1
ATOM 963 N N . PHE A 1 130 ? -8.156 6.713 0.309 1.00 98.44 130 PHE A N 1
ATOM 964 C CA . PHE A 1 130 ? -6.766 6.327 0.137 1.00 98.44 130 PHE A CA 1
ATOM 965 C C . PHE A 1 130 ? -6.205 7.004 -1.111 1.00 98.44 130 PHE A C 1
ATOM 967 O O . PHE A 1 130 ? -6.899 7.103 -2.123 1.00 98.44 130 PHE A O 1
ATOM 974 N N . SER A 1 131 ? -4.970 7.489 -1.037 1.00 98.25 131 SER A N 1
ATOM 975 C CA . SER A 1 131 ? -4.197 7.922 -2.203 1.00 98.25 131 SER A CA 1
ATOM 976 C C . SER A 1 131 ? -3.087 6.918 -2.473 1.00 98.25 131 SER A C 1
ATOM 978 O O . SER A 1 131 ? -2.430 6.472 -1.534 1.00 98.25 131 SER A O 1
ATOM 980 N N . LEU A 1 132 ? -2.896 6.578 -3.746 1.00 98.50 132 LEU A N 1
ATOM 981 C CA . LEU A 1 132 ? -1.855 5.675 -4.220 1.00 98.50 132 LEU A CA 1
ATOM 982 C C . LEU A 1 132 ? -1.032 6.422 -5.271 1.00 98.50 132 LEU A C 1
ATOM 984 O O . LEU A 1 132 ? -1.592 6.876 -6.269 1.00 98.50 132 LEU A O 1
ATOM 988 N N . THR A 1 133 ? 0.265 6.582 -5.028 1.00 98.19 133 THR A N 1
ATOM 989 C CA . THR A 1 133 ? 1.191 7.329 -5.896 1.00 98.19 133 THR A CA 1
ATOM 990 C C . THR A 1 133 ? 2.522 6.599 -6.001 1.00 98.19 133 THR A C 1
ATOM 992 O O . THR A 1 133 ? 2.928 5.953 -5.039 1.00 98.19 133 THR A O 1
ATOM 995 N N . LEU A 1 134 ? 3.191 6.701 -7.148 1.00 96.69 134 LEU A N 1
ATOM 996 C CA . LEU A 1 134 ? 4.561 6.210 -7.336 1.00 96.69 134 LEU A CA 1
ATOM 997 C C . LEU A 1 134 ? 5.578 7.266 -6.899 1.00 96.69 134 LEU A C 1
ATOM 999 O O . LEU A 1 134 ? 5.208 8.465 -6.917 1.00 96.69 134 LEU A O 1
#

Sequence (134 aa):
MPRFNLLLPLFFTWALFAQNQPPVVTGSGNQAYCPLSQIPIVTSFNIADPDDSQTEALYIQISSGYVQGQDVLMLVGSHPTITATWSSQQGSLVLSGVGGALVNYSDLIAAAYDVVFQSSSASVSGTKTFSLTL

Foldseek 3Di:
DDDDDDDDDPPPPPPPPPDFDDKDKDFDDDDDDQAQDKDQQTPAIAIDGPPDFWDFKKKKAQPPPDDQPFKAKDFDDDLPQWDWDDDSVGRMIIIGGDVRDIDGRVSVRVRSRRIIMHGNDNPDDDDTHMDIDD

pLDDT: mean 91.75, std 14.87, range [43.41, 98.88]

Secondary structure (DSSP, 8-state):
------------------PPPPPEEEEE---PPPTTS-EES-SEEEEE-SS--EESEEEEEEEES--TTTEEEEE-S--TTEEEEEETTTTEEEEEEGGG--EEHHHHHHHHHTEEEEES-S---S--EEEEE-

Radius of gyration: 23.78 Å; chains: 1; bounding box: 54×40×84 Å